Protein AF-A2F8H4-F1 (afdb_monomer_lite)

Radius of gyration: 23.5 Å; chains: 1; bounding box: 54×29×64 Å

Secondary structure (DSSP, 8-state):
-PPP---S-SS--HHHHHHHHT--GGGS-HHHHHHHHHHHHHHHHHHHHHHHHHHHHHHHHHHHTTPPPPTT-EEEEEEEETTTTEEEEEEEETT--HHHHHHHHHHHHT-SS--EEEEEETTEEEE-SHHHHHHHHHHHHHSS--SEEEEE-

Sequence (153 aa):
MSKKFDPPSQTFSMPKFCEIFNIDMSKLSPLEGNATKKKAQRLWQKGYENMVMEQHVNKMESVLMGGNVPKGTIFHMKVFDDAMRCAKLIKVGSDDNCSSITEIIKKIIQKDNVSLMITVAKGETKILDDKSLSDAMNFVYFSDKRCLTVSAI

pLDDT: mean 87.4, std 9.15, range [41.34, 97.19]

Foldseek 3Di:
DDPQDAQPDQDDDPVVLCVVVVPDLVPDDPVRSVVVVVVSNVVNNVNPVVVVVVVLVVLLVCVVVVHFDDFQDKFWEWEAEPVVRDIDIDIDTPPDAQVVVVVVNCVVVVHDDWFKWKDLEDVDIDTRHRVSVRSQRSRCSNDPHRHIYIYTD

Organism: Trichomonas vaginalis (strain ATCC PRA-98 / G3) (NCBI:txid412133)

Structure (mmCIF, N/CA/C/O backbone):
data_AF-A2F8H4-F1
#
_entry.id   AF-A2F8H4-F1
#
loop_
_atom_site.group_PDB
_atom_site.id
_atom_site.type_symbol
_atom_site.label_atom_id
_atom_site.label_alt_id
_atom_site.label_comp_id
_atom_site.label_asym_id
_atom_site.label_entity_id
_atom_site.label_seq_id
_atom_site.pdbx_PDB_ins_code
_atom_site.Cartn_x
_atom_site.Cartn_y
_atom_site.Cartn_z
_atom_site.occupancy
_atom_site.B_iso_or_equiv
_atom_site.auth_seq_id
_atom_site.auth_comp_id
_atom_site.auth_asym_id
_atom_site.auth_atom_id
_atom_site.pdbx_PDB_model_num
ATOM 1 N N . MET A 1 1 ? 10.445 15.930 -29.588 1.00 41.34 1 MET A N 1
ATOM 2 C CA . MET A 1 1 ? 9.704 15.377 -28.433 1.00 41.34 1 MET A CA 1
ATOM 3 C C . MET A 1 1 ? 10.464 14.160 -27.932 1.00 41.34 1 MET A C 1
ATOM 5 O O . MET A 1 1 ? 10.617 13.214 -28.694 1.00 41.34 1 MET A O 1
ATOM 9 N N . SER A 1 2 ? 11.025 14.210 -26.722 1.00 44.47 2 SER A N 1
ATOM 10 C CA . SER A 1 2 ? 11.697 13.045 -26.131 1.00 44.47 2 SER A CA 1
ATOM 11 C C . SER A 1 2 ? 10.626 12.029 -25.734 1.00 44.47 2 SER A C 1
ATOM 13 O O . SER A 1 2 ? 9.737 12.368 -24.954 1.00 44.47 2 SER A O 1
ATOM 15 N N . LYS A 1 3 ? 10.650 10.822 -26.311 1.00 56.31 3 LYS A N 1
ATOM 16 C CA . LYS A 1 3 ? 9.761 9.738 -25.875 1.00 56.31 3 LYS A CA 1
ATOM 17 C C . LYS A 1 3 ? 10.197 9.326 -24.471 1.00 56.31 3 LYS A C 1
ATOM 19 O O . LYS A 1 3 ? 11.349 8.946 -24.272 1.00 56.31 3 LYS A O 1
ATOM 24 N N . LYS A 1 4 ? 9.287 9.439 -23.508 1.00 63.97 4 LYS A N 1
ATOM 25 C CA . LYS A 1 4 ? 9.492 8.939 -22.151 1.00 63.97 4 LYS A CA 1
ATOM 26 C C . LYS A 1 4 ? 9.716 7.427 -22.215 1.00 63.97 4 LYS A C 1
ATOM 28 O O . LYS A 1 4 ? 9.022 6.735 -22.958 1.00 63.97 4 LYS A O 1
ATOM 33 N N . PHE A 1 5 ? 10.736 6.940 -21.518 1.00 71.88 5 PHE A N 1
ATOM 34 C CA . PHE A 1 5 ? 11.038 5.516 -21.456 1.00 71.88 5 PHE A CA 1
ATOM 35 C C . PHE A 1 5 ? 10.423 4.932 -20.189 1.00 71.88 5 PHE A C 1
ATOM 37 O O . PHE A 1 5 ? 10.937 5.168 -19.097 1.00 71.88 5 PHE A O 1
ATOM 44 N N . ASP A 1 6 ? 9.368 4.143 -20.370 1.00 71.06 6 ASP A N 1
ATOM 45 C CA . ASP A 1 6 ? 8.692 3.428 -19.294 1.00 71.06 6 ASP A CA 1
ATOM 46 C C . ASP A 1 6 ? 8.976 1.926 -19.456 1.00 71.06 6 ASP A C 1
ATOM 48 O O . ASP A 1 6 ? 8.486 1.297 -20.402 1.00 71.06 6 ASP A O 1
ATOM 52 N N . PRO A 1 7 ? 9.825 1.325 -18.604 1.00 75.75 7 PRO A N 1
ATOM 53 C CA . PRO A 1 7 ? 10.137 -0.088 -18.723 1.00 75.75 7 PRO A CA 1
ATOM 54 C C . PRO A 1 7 ? 8.905 -0.940 -18.370 1.00 75.75 7 PRO A C 1
ATOM 56 O O . PRO A 1 7 ? 8.302 -0.743 -17.317 1.00 75.75 7 PRO A O 1
ATOM 59 N N . PRO A 1 8 ? 8.560 -1.954 -19.184 1.00 70.50 8 PRO A N 1
ATOM 60 C CA . PRO A 1 8 ? 7.358 -2.771 -18.995 1.00 70.50 8 PRO A CA 1
ATOM 61 C C . PRO A 1 8 ? 7.404 -3.703 -17.771 1.00 70.50 8 PRO A C 1
ATOM 63 O O . PRO A 1 8 ? 6.391 -4.300 -17.419 1.00 70.50 8 PRO A O 1
ATOM 66 N N . SER A 1 9 ? 8.571 -3.897 -17.148 1.00 76.62 9 SER A N 1
ATOM 67 C CA . SER A 1 9 ? 8.741 -4.795 -16.000 1.00 76.62 9 SER A CA 1
ATOM 68 C C . SER A 1 9 ? 9.979 -4.455 -15.178 1.00 76.62 9 SER A C 1
ATOM 70 O O . SER A 1 9 ? 10.939 -3.892 -15.700 1.00 76.62 9 SER A O 1
ATOM 72 N N . GLN A 1 10 ? 10.019 -4.907 -13.922 1.00 80.75 10 GLN A N 1
ATOM 73 C CA . GLN A 1 10 ? 11.215 -4.816 -13.076 1.00 80.75 10 GLN A CA 1
ATOM 74 C C . GLN A 1 10 ? 12.392 -5.636 -13.637 1.00 80.75 10 GLN A C 1
ATOM 76 O O . GLN A 1 10 ? 13.550 -5.238 -13.523 1.00 80.75 10 GLN A O 1
ATOM 81 N N . THR A 1 11 ? 12.109 -6.781 -14.265 1.00 86.81 11 THR A N 1
ATOM 82 C CA . THR A 1 11 ? 13.139 -7.658 -14.830 1.00 86.81 11 THR A CA 1
ATOM 83 C C . THR A 1 11 ? 13.722 -7.059 -16.106 1.00 86.81 11 THR A C 1
ATOM 85 O O . THR A 1 11 ? 12.996 -6.783 -17.062 1.00 86.81 11 THR A O 1
ATOM 88 N N . PHE A 1 12 ? 15.044 -6.896 -16.132 1.00 88.88 12 PHE A N 1
ATOM 89 C CA . PHE A 1 12 ? 15.768 -6.408 -17.300 1.00 88.88 12 PHE A CA 1
ATOM 90 C C . PHE A 1 12 ? 15.879 -7.484 -18.387 1.00 88.88 12 PHE A C 1
ATOM 92 O O . PHE A 1 12 ? 16.237 -8.629 -18.111 1.00 88.88 12 PHE A O 1
ATOM 99 N N . SER A 1 13 ? 15.639 -7.094 -19.640 1.00 88.44 13 SER A N 1
ATOM 100 C CA . SER A 1 13 ? 15.842 -7.941 -20.815 1.00 88.44 13 SER A CA 1
ATOM 101 C C . SER A 1 13 ? 16.609 -7.170 -21.883 1.00 88.44 13 SER A C 1
ATOM 103 O O . SER A 1 13 ? 16.099 -6.207 -22.456 1.00 88.44 13 SER A O 1
ATOM 105 N N . MET A 1 14 ? 17.841 -7.606 -22.163 1.00 88.19 14 MET A N 1
ATOM 106 C CA . MET A 1 14 ? 18.692 -6.963 -23.167 1.00 88.19 14 MET A CA 1
ATOM 107 C C . MET A 1 14 ? 18.084 -7.008 -24.582 1.00 88.19 14 MET A C 1
ATOM 109 O O . MET A 1 14 ? 18.079 -5.962 -25.225 1.00 88.19 14 MET A O 1
ATOM 113 N N . PRO A 1 15 ? 17.517 -8.136 -25.068 1.00 88.62 15 PRO A N 1
ATOM 114 C CA . PRO A 1 15 ? 16.865 -8.165 -26.380 1.00 88.62 15 PRO A CA 1
ATOM 115 C C . PRO A 1 15 ? 15.722 -7.152 -26.504 1.00 88.62 15 PRO A C 1
ATOM 117 O O . PRO A 1 15 ? 15.697 -6.384 -27.460 1.00 88.62 15 PRO A O 1
ATOM 120 N N . LYS A 1 16 ? 14.843 -7.072 -25.493 1.00 86.06 16 LYS A N 1
ATOM 121 C CA . LYS A 1 16 ? 13.739 -6.097 -25.473 1.00 86.06 16 LYS A CA 1
ATOM 122 C C . LYS A 1 16 ? 14.245 -4.657 -25.454 1.00 86.06 16 LYS A C 1
ATOM 124 O O . LYS A 1 16 ? 13.691 -3.797 -26.123 1.00 86.06 16 LYS A O 1
ATOM 129 N N . PHE A 1 17 ? 15.300 -4.377 -24.690 1.00 88.31 17 PHE A N 1
ATOM 130 C CA . PHE A 1 17 ? 15.904 -3.046 -24.669 1.00 88.31 17 PHE A CA 1
ATOM 131 C C . PHE A 1 17 ? 16.473 -2.662 -26.040 1.00 88.31 17 PHE A C 1
ATOM 133 O O . PHE A 1 17 ? 16.228 -1.560 -26.522 1.00 88.31 17 PHE A O 1
ATOM 140 N N . CYS A 1 18 ? 17.196 -3.576 -26.690 1.00 88.69 18 CYS A N 1
ATOM 141 C CA . CYS A 1 18 ? 17.710 -3.358 -28.038 1.00 88.69 18 CYS A CA 1
ATOM 142 C C . CYS A 1 18 ? 16.592 -3.115 -29.053 1.00 88.69 18 CYS A C 1
ATOM 144 O O . CYS A 1 18 ? 16.739 -2.233 -29.888 1.00 88.69 18 CYS A O 1
ATOM 146 N N . GLU A 1 19 ? 15.480 -3.840 -28.953 1.00 87.94 19 GLU A N 1
ATOM 147 C CA . GLU A 1 19 ? 14.303 -3.649 -29.803 1.00 87.94 19 GLU A CA 1
ATOM 148 C C . GLU A 1 19 ? 13.676 -2.257 -29.610 1.00 87.94 19 GLU A C 1
ATOM 150 O O . GLU A 1 19 ? 13.507 -1.518 -30.577 1.00 87.94 19 GLU A O 1
ATOM 155 N N . ILE A 1 20 ? 13.417 -1.850 -28.360 1.00 84.94 20 ILE A N 1
ATOM 156 C CA . ILE A 1 20 ? 12.799 -0.552 -28.024 1.00 84.94 20 ILE A CA 1
ATOM 157 C C . ILE A 1 20 ? 13.639 0.626 -28.532 1.00 84.94 20 ILE A C 1
ATOM 159 O O . ILE A 1 20 ? 13.101 1.614 -29.033 1.00 84.94 20 ILE A O 1
ATOM 163 N N . PHE A 1 21 ? 14.960 0.532 -28.381 1.00 86.25 21 PHE A N 1
ATOM 164 C CA . PHE A 1 21 ? 15.891 1.605 -28.732 1.00 86.25 21 PHE A CA 1
ATOM 165 C C . PHE A 1 21 ? 16.549 1.422 -30.103 1.00 86.25 21 PHE A C 1
ATOM 167 O O . PHE A 1 21 ? 17.410 2.222 -30.467 1.00 86.25 21 PHE A O 1
ATOM 174 N N . ASN A 1 22 ? 16.147 0.396 -30.858 1.00 87.62 22 ASN A N 1
ATOM 175 C CA . ASN A 1 22 ? 16.714 0.033 -32.156 1.00 87.62 22 ASN A CA 1
ATOM 176 C C . ASN A 1 22 ? 18.259 -0.048 -32.141 1.00 87.62 22 ASN A C 1
ATOM 178 O O . ASN A 1 22 ? 18.948 0.529 -32.985 1.00 87.62 22 ASN A O 1
ATOM 182 N N . ILE A 1 23 ? 18.810 -0.724 -31.128 1.00 86.56 23 ILE A N 1
ATOM 183 C CA . ILE A 1 23 ? 20.255 -0.892 -30.934 1.00 86.56 23 ILE A CA 1
ATOM 184 C C . ILE A 1 23 ? 20.703 -2.194 -31.588 1.00 86.56 23 ILE A C 1
ATOM 186 O O . ILE A 1 23 ? 20.386 -3.287 -31.118 1.00 86.56 23 ILE A O 1
ATOM 190 N N . ASP A 1 24 ? 21.533 -2.066 -32.615 1.00 87.06 24 ASP A N 1
ATOM 191 C CA . ASP A 1 24 ? 22.201 -3.189 -33.257 1.00 87.06 24 ASP A CA 1
ATOM 192 C C . ASP A 1 24 ? 23.519 -3.519 -32.537 1.00 87.06 24 ASP A C 1
ATOM 194 O O . ASP A 1 24 ? 24.529 -2.827 -32.677 1.00 87.06 24 ASP A O 1
ATOM 198 N N . MET A 1 25 ? 23.504 -4.592 -31.744 1.00 85.62 25 MET A N 1
ATOM 199 C CA . MET A 1 25 ? 24.663 -5.044 -30.965 1.00 85.62 25 MET A CA 1
ATOM 200 C C . MET A 1 25 ? 25.776 -5.657 -31.827 1.00 85.62 25 MET A C 1
ATOM 202 O O . MET A 1 25 ? 26.901 -5.770 -31.344 1.00 85.62 25 MET A O 1
ATOM 206 N N . SER A 1 26 ? 25.487 -6.058 -33.072 1.00 87.44 26 SER A N 1
ATOM 207 C CA . SER A 1 26 ? 26.459 -6.723 -33.961 1.00 87.44 26 SER A CA 1
ATOM 208 C C . SER A 1 26 ? 27.575 -5.788 -34.435 1.00 87.44 26 SER A C 1
ATOM 210 O O . SER A 1 26 ? 28.664 -6.236 -34.783 1.00 87.44 26 SER A O 1
ATOM 212 N N . LYS A 1 27 ? 27.318 -4.478 -34.386 1.00 85.75 27 LYS A N 1
ATOM 213 C CA . LYS A 1 27 ? 28.246 -3.416 -34.792 1.00 85.75 27 LYS A CA 1
ATOM 214 C C . LYS A 1 27 ? 29.212 -2.988 -33.690 1.00 85.75 27 LYS A C 1
ATOM 216 O O . LYS A 1 27 ? 30.062 -2.138 -33.933 1.00 85.75 27 LYS A O 1
ATOM 221 N N . LEU A 1 28 ? 29.056 -3.523 -32.481 1.00 88.50 28 LEU A N 1
ATOM 222 C CA . LEU A 1 28 ? 29.855 -3.134 -31.327 1.00 88.50 28 LEU A CA 1
ATOM 223 C C . LEU A 1 28 ? 31.025 -4.094 -31.135 1.00 88.50 28 LEU A C 1
ATOM 225 O O . LEU A 1 28 ? 30.865 -5.315 -31.196 1.00 88.50 28 LEU A O 1
ATOM 229 N N . SER A 1 29 ? 32.192 -3.545 -30.800 1.00 92.44 29 SER A N 1
ATOM 230 C CA . SER A 1 29 ? 33.294 -4.359 -30.288 1.00 92.44 29 SER A CA 1
ATOM 231 C C . SER A 1 29 ? 32.900 -5.042 -28.965 1.00 92.44 29 SER A C 1
ATOM 233 O O . SER A 1 29 ? 31.986 -4.586 -28.269 1.00 92.44 29 SER A O 1
ATOM 235 N N . PRO A 1 30 ? 33.603 -6.106 -28.532 1.00 88.88 30 PRO A N 1
ATOM 236 C CA . PRO A 1 30 ? 33.302 -6.775 -27.264 1.00 88.88 30 PRO A CA 1
ATOM 237 C C . PRO A 1 30 ? 33.310 -5.833 -26.047 1.00 88.88 30 PRO A C 1
ATOM 239 O O . PRO A 1 30 ? 32.496 -5.977 -25.130 1.00 88.88 30 PRO A O 1
ATOM 242 N N . LEU A 1 31 ? 34.206 -4.840 -26.044 1.00 91.12 31 LEU A N 1
ATOM 243 C CA . LEU A 1 31 ? 34.308 -3.850 -24.973 1.00 91.12 31 LEU A CA 1
ATOM 244 C C . LEU A 1 31 ? 33.092 -2.911 -24.964 1.00 91.12 31 LEU A C 1
ATOM 246 O O . LEU A 1 31 ? 32.475 -2.697 -23.916 1.00 91.12 31 LEU A O 1
ATOM 250 N N . GLU A 1 32 ? 32.708 -2.402 -26.134 1.00 89.06 32 GLU A N 1
ATOM 251 C CA . GLU A 1 32 ? 31.536 -1.540 -26.297 1.00 89.06 32 GLU A CA 1
ATOM 252 C C . GLU A 1 32 ? 30.242 -2.296 -26.005 1.00 89.06 32 GLU A C 1
ATOM 254 O O . GLU A 1 32 ? 29.380 -1.779 -25.301 1.00 89.06 32 GLU A O 1
ATOM 259 N N . GLY A 1 33 ? 30.128 -3.552 -26.442 1.00 90.31 33 GLY A N 1
ATOM 260 C CA . GLY A 1 33 ? 28.988 -4.411 -26.140 1.00 90.31 33 GLY A CA 1
ATOM 261 C C . GLY A 1 33 ? 28.793 -4.601 -24.633 1.00 90.31 33 GLY A C 1
ATOM 262 O O . GLY A 1 33 ? 27.672 -4.500 -24.128 1.00 90.31 33 GLY A O 1
ATOM 263 N N . ASN A 1 34 ? 29.882 -4.798 -23.885 1.00 89.25 34 ASN A N 1
ATOM 264 C CA . ASN A 1 34 ? 29.832 -4.892 -22.425 1.00 89.25 34 ASN A CA 1
ATOM 265 C C . ASN A 1 34 ? 29.455 -3.561 -21.759 1.00 89.25 34 ASN A C 1
ATOM 267 O O . ASN A 1 34 ? 28.654 -3.545 -20.818 1.00 89.25 34 ASN A O 1
ATOM 271 N N . ALA A 1 35 ? 29.990 -2.441 -22.249 1.00 90.31 35 ALA A N 1
ATOM 272 C CA . ALA A 1 35 ? 29.627 -1.115 -21.757 1.00 90.31 35 ALA A CA 1
ATOM 273 C C . ALA A 1 35 ? 28.143 -0.798 -22.019 1.00 90.31 35 ALA A C 1
ATOM 275 O O . ALA A 1 35 ? 27.446 -0.315 -21.121 1.00 90.31 35 ALA A O 1
ATOM 276 N N . THR A 1 36 ? 27.643 -1.129 -23.210 1.00 90.50 36 THR A N 1
ATOM 277 C CA . THR A 1 36 ? 26.247 -0.943 -23.620 1.00 90.50 36 THR A CA 1
ATOM 278 C C . THR A 1 36 ? 25.302 -1.771 -22.761 1.00 90.50 36 THR A C 1
ATOM 280 O O . THR A 1 36 ? 24.344 -1.214 -22.232 1.00 90.50 36 THR A O 1
ATOM 283 N N . LYS A 1 37 ? 25.605 -3.053 -22.502 1.00 90.81 37 LYS A N 1
ATOM 284 C CA . LYS A 1 37 ? 24.811 -3.898 -21.586 1.00 90.81 37 LYS A CA 1
ATOM 285 C C . LYS A 1 37 ? 24.686 -3.281 -20.189 1.00 90.81 37 LYS A C 1
ATOM 287 O O . LYS A 1 37 ? 23.583 -3.179 -19.656 1.00 90.81 37 LYS A O 1
ATOM 292 N N . LYS A 1 38 ? 25.799 -2.809 -19.610 1.00 91.06 38 LYS A N 1
ATOM 293 C CA . LYS A 1 38 ? 25.796 -2.165 -18.281 1.00 91.06 38 LYS A CA 1
ATOM 294 C C . LYS A 1 38 ? 24.978 -0.873 -18.265 1.00 91.06 38 LYS A C 1
ATOM 296 O O . LYS A 1 38 ? 24.244 -0.623 -17.310 1.00 91.06 38 LYS A O 1
ATOM 301 N N . LYS A 1 39 ? 25.104 -0.039 -19.302 1.00 91.75 39 LYS A N 1
ATOM 302 C CA . LYS A 1 39 ? 24.331 1.207 -19.427 1.00 91.75 39 LYS A CA 1
ATOM 303 C C . LYS A 1 39 ? 22.839 0.927 -19.613 1.00 91.75 39 LYS A C 1
ATOM 305 O O . LYS A 1 39 ? 22.037 1.561 -18.937 1.00 91.75 39 LYS A O 1
ATOM 310 N N . ALA A 1 40 ? 22.488 -0.046 -20.452 1.00 91.50 40 ALA A N 1
ATOM 311 C CA . ALA A 1 40 ? 21.114 -0.479 -20.689 1.00 91.50 40 ALA A CA 1
ATOM 312 C C . ALA A 1 40 ? 20.435 -0.944 -19.397 1.00 91.50 40 ALA A C 1
ATOM 314 O O . ALA A 1 40 ? 19.356 -0.466 -19.058 1.00 91.50 40 ALA A O 1
ATOM 315 N N . GLN A 1 41 ? 21.108 -1.798 -18.623 1.00 91.50 41 GLN A N 1
ATOM 316 C CA . GLN A 1 41 ? 20.587 -2.279 -17.345 1.00 91.50 41 GLN A CA 1
ATOM 317 C C . GLN A 1 41 ? 20.372 -1.136 -16.342 1.00 91.50 41 GLN A C 1
ATOM 319 O O . GLN A 1 41 ? 19.331 -1.073 -15.692 1.00 91.50 41 GLN A O 1
ATOM 324 N N . ARG A 1 42 ? 21.324 -0.196 -16.242 1.00 90.88 42 ARG A N 1
ATOM 325 C CA . ARG A 1 42 ? 21.177 0.987 -15.375 1.00 90.88 42 ARG A CA 1
ATOM 326 C C . ARG A 1 42 ? 20.023 1.884 -15.811 1.00 90.88 42 ARG A C 1
ATOM 328 O O . ARG A 1 42 ? 19.298 2.381 -14.956 1.00 90.88 42 ARG A O 1
ATOM 335 N N . LEU A 1 43 ? 19.861 2.110 -17.116 1.00 90.44 43 LEU A N 1
ATOM 336 C CA . LEU A 1 43 ? 18.764 2.922 -17.639 1.00 90.44 43 LEU A CA 1
ATOM 337 C C . LEU A 1 43 ? 17.413 2.255 -17.371 1.00 90.44 43 LEU A C 1
ATOM 339 O O . LEU A 1 43 ? 16.483 2.930 -16.947 1.00 90.44 43 LEU A O 1
ATOM 343 N N . TRP A 1 44 ? 17.333 0.934 -17.544 1.00 91.06 44 TRP A N 1
ATOM 344 C CA . TRP A 1 44 ? 16.148 0.143 -17.215 1.00 91.06 44 TRP A CA 1
ATOM 345 C C . TRP A 1 44 ? 15.754 0.283 -15.750 1.00 91.06 44 TRP A C 1
ATOM 347 O O . TRP A 1 44 ? 14.609 0.598 -15.440 1.00 91.06 44 TRP A O 1
ATOM 357 N N . GLN A 1 45 ? 16.721 0.094 -14.852 1.00 89.44 45 GLN A N 1
ATOM 358 C CA . GLN A 1 45 ? 16.494 0.210 -13.419 1.00 89.44 45 GLN A CA 1
ATOM 359 C C . GLN A 1 45 ? 16.007 1.614 -13.042 1.00 89.44 45 GLN A C 1
ATOM 361 O O . GLN A 1 45 ? 14.985 1.740 -12.376 1.00 89.44 45 GLN A O 1
ATOM 366 N N . LYS A 1 46 ? 16.681 2.664 -13.527 1.00 89.19 46 LYS A N 1
ATOM 367 C CA . LYS A 1 46 ? 16.271 4.051 -13.264 1.00 89.19 46 LYS A CA 1
ATOM 368 C C . LYS A 1 46 ? 14.896 4.380 -13.840 1.00 89.19 46 LYS A C 1
ATOM 370 O O . LYS A 1 46 ? 14.125 5.084 -13.202 1.00 89.19 46 LYS A O 1
ATOM 375 N N .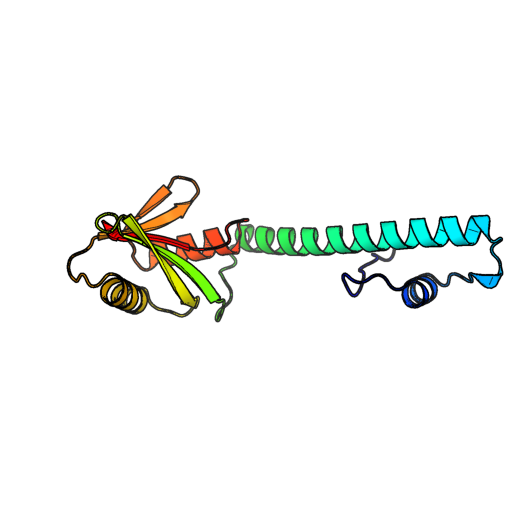 GLY A 1 47 ? 14.579 3.873 -15.032 1.00 88.62 47 GLY A N 1
ATOM 376 C CA . GLY A 1 47 ? 13.250 4.030 -15.623 1.00 88.62 47 GLY A CA 1
ATOM 377 C C . GLY A 1 47 ? 12.168 3.403 -14.745 1.00 88.62 47 GLY A C 1
ATOM 378 O O . GLY A 1 47 ? 11.127 4.009 -14.522 1.00 88.62 47 GLY A O 1
ATOM 379 N N . TYR A 1 48 ? 12.439 2.222 -14.184 1.00 87.31 48 TYR A N 1
ATOM 380 C CA . TYR A 1 48 ? 11.497 1.537 -13.304 1.00 87.31 48 TYR A CA 1
ATOM 381 C C . TYR A 1 48 ? 11.324 2.286 -11.979 1.00 87.31 48 TYR A C 1
ATOM 383 O O . TYR A 1 48 ? 10.200 2.492 -11.531 1.00 87.31 48 TYR A O 1
ATOM 391 N N . GLU A 1 49 ? 12.426 2.739 -11.377 1.00 87.12 49 GLU A N 1
ATOM 392 C CA . GLU A 1 49 ? 12.406 3.571 -10.168 1.00 87.12 49 GLU A CA 1
ATOM 393 C C . GLU A 1 49 ? 11.591 4.856 -10.387 1.00 87.12 49 GLU A C 1
ATOM 395 O O . GLU A 1 49 ? 10.730 5.174 -9.568 1.00 87.12 49 GLU A O 1
ATOM 400 N N . ASN A 1 50 ? 11.786 5.539 -11.520 1.00 87.44 50 ASN A N 1
ATOM 401 C CA . ASN A 1 50 ? 11.002 6.720 -11.882 1.00 87.44 50 ASN A CA 1
ATOM 402 C C . ASN A 1 50 ? 9.513 6.397 -12.042 1.00 87.44 50 ASN A C 1
ATOM 404 O O . ASN A 1 50 ? 8.686 7.107 -11.485 1.00 87.44 50 ASN A O 1
ATOM 408 N N . MET A 1 51 ? 9.160 5.313 -12.740 1.00 87.25 51 MET A N 1
ATOM 409 C CA . MET A 1 51 ? 7.764 4.888 -12.897 1.00 87.25 51 MET A CA 1
ATOM 410 C C . MET A 1 51 ? 7.091 4.639 -11.537 1.00 87.25 51 MET A C 1
ATOM 412 O O . MET A 1 51 ? 5.955 5.059 -11.316 1.00 87.25 51 MET A O 1
ATOM 416 N N . VAL A 1 52 ? 7.787 3.983 -10.601 1.00 84.56 52 VAL A N 1
ATOM 417 C CA . VAL A 1 52 ? 7.279 3.755 -9.237 1.00 84.56 52 VAL A CA 1
ATOM 418 C C . VAL A 1 52 ? 7.101 5.077 -8.485 1.00 84.56 52 VAL A C 1
ATOM 420 O O . VAL A 1 52 ? 6.073 5.273 -7.833 1.00 84.56 52 VAL A O 1
ATOM 423 N N . MET A 1 53 ? 8.062 6.001 -8.590 1.00 85.31 53 MET A N 1
ATOM 424 C CA . MET A 1 53 ? 7.943 7.328 -7.975 1.00 85.31 53 MET A CA 1
ATOM 425 C C . MET A 1 53 ? 6.778 8.123 -8.561 1.00 85.31 53 MET A C 1
ATOM 427 O O . MET A 1 53 ? 6.030 8.735 -7.811 1.00 85.31 53 MET A O 1
ATOM 431 N N . GLU A 1 54 ? 6.570 8.080 -9.873 1.00 85.62 54 GLU A N 1
ATOM 432 C CA . GLU A 1 54 ? 5.450 8.764 -10.521 1.00 85.62 54 GLU A CA 1
ATOM 433 C C . GLU A 1 54 ? 4.101 8.203 -10.090 1.00 85.62 54 GLU A C 1
ATOM 435 O O . GLU A 1 54 ? 3.180 8.965 -9.822 1.00 85.62 54 GLU A O 1
ATOM 440 N N . GLN A 1 55 ? 3.977 6.882 -9.940 1.00 82.81 55 GLN A N 1
ATOM 441 C CA . GLN A 1 55 ? 2.770 6.290 -9.360 1.00 82.81 55 GLN A CA 1
ATOM 442 C C . GLN A 1 55 ? 2.518 6.794 -7.935 1.00 82.81 55 GLN A C 1
ATOM 444 O O . GLN A 1 55 ? 1.370 7.023 -7.556 1.00 82.81 55 GLN A O 1
ATOM 449 N N . HIS A 1 56 ? 3.577 6.972 -7.143 1.00 79.38 56 HIS A N 1
ATOM 450 C CA . HIS A 1 56 ? 3.473 7.520 -5.795 1.00 79.38 56 HIS A CA 1
ATOM 451 C C . HIS A 1 56 ? 3.083 9.008 -5.807 1.00 79.38 56 HIS A C 1
ATOM 453 O O . HIS A 1 56 ? 2.187 9.407 -5.065 1.00 79.38 56 HIS A O 1
ATOM 459 N N . VAL A 1 57 ? 3.672 9.807 -6.701 1.00 82.19 57 VAL A N 1
ATOM 460 C CA . VAL A 1 57 ? 3.304 11.216 -6.912 1.00 82.19 57 VAL A CA 1
ATOM 461 C C . VAL A 1 57 ? 1.848 11.337 -7.346 1.00 82.19 57 VAL A C 1
ATOM 463 O O . VAL A 1 57 ? 1.103 12.065 -6.705 1.00 82.19 57 VAL A O 1
ATOM 466 N N . ASN A 1 58 ? 1.399 10.553 -8.328 1.00 79.25 58 ASN A N 1
ATOM 467 C CA . ASN A 1 58 ? 0.008 10.562 -8.791 1.00 79.25 58 ASN A CA 1
ATOM 468 C C . ASN A 1 58 ? -0.976 10.218 -7.661 1.00 79.25 58 ASN A C 1
ATOM 470 O O . ASN A 1 58 ? -2.055 10.804 -7.565 1.00 79.25 58 ASN A O 1
ATOM 474 N N . LYS A 1 59 ? -0.607 9.283 -6.771 1.00 74.69 59 LYS A N 1
ATOM 475 C CA . LYS A 1 59 ? -1.396 8.995 -5.564 1.00 74.69 59 LYS A CA 1
ATOM 476 C C . LYS A 1 59 ? -1.465 10.213 -4.645 1.00 74.69 59 LYS A C 1
ATOM 478 O O . LYS A 1 59 ? -2.557 10.557 -4.209 1.00 74.69 59 LYS A O 1
ATOM 483 N N . MET A 1 60 ? -0.347 10.885 -4.377 1.00 73.56 60 MET A N 1
ATOM 484 C CA . MET A 1 60 ? -0.327 12.088 -3.535 1.00 73.56 60 MET A CA 1
ATOM 485 C C . MET A 1 60 ? -1.079 13.272 -4.163 1.00 73.56 60 MET A C 1
ATOM 487 O O . MET A 1 60 ? -1.835 13.950 -3.471 1.00 73.56 60 MET A O 1
ATOM 491 N N . GLU A 1 61 ? -0.939 13.496 -5.469 1.00 76.00 61 GLU A N 1
ATOM 492 C CA . GLU A 1 61 ? -1.689 14.519 -6.207 1.00 76.00 61 GLU A CA 1
ATOM 493 C C . GLU A 1 61 ? -3.196 14.272 -6.127 1.00 76.00 61 GLU A C 1
ATOM 495 O O . GLU A 1 61 ? -3.962 15.215 -5.932 1.00 76.00 61 GLU A O 1
ATOM 500 N N . SER A 1 62 ? -3.631 13.007 -6.182 1.00 71.88 62 SER A N 1
ATOM 501 C CA . SER A 1 62 ? -5.047 12.684 -6.007 1.00 71.88 62 SER A CA 1
ATOM 502 C C . SER A 1 62 ? -5.585 13.139 -4.645 1.00 71.88 62 SER A C 1
ATOM 504 O O . SER A 1 62 ? -6.710 13.617 -4.598 1.00 71.88 62 SER A O 1
ATOM 506 N N . VAL A 1 63 ? -4.783 13.127 -3.571 1.00 66.88 63 VAL A N 1
ATOM 507 C CA . VAL A 1 63 ? -5.177 13.655 -2.245 1.00 66.88 63 VAL A CA 1
ATOM 508 C C . VAL A 1 63 ? -5.385 15.158 -2.270 1.00 66.88 63 VAL A C 1
ATOM 510 O O . VAL A 1 63 ? -6.380 15.652 -1.746 1.00 66.88 63 VAL A O 1
ATOM 513 N N . LEU A 1 64 ? -4.448 15.889 -2.882 1.00 66.19 64 LEU A N 1
ATOM 514 C CA . LEU A 1 64 ? -4.527 17.347 -2.999 1.00 66.19 64 LEU A CA 1
ATOM 515 C C . LEU A 1 64 ? -5.767 17.774 -3.794 1.00 66.19 64 LEU A C 1
ATOM 517 O O . LEU A 1 64 ? -6.337 18.829 -3.531 1.00 66.19 64 LEU A O 1
ATOM 521 N N . MET A 1 65 ? -6.210 16.920 -4.717 1.00 72.25 65 MET A N 1
ATOM 522 C CA . MET A 1 65 ? -7.425 17.097 -5.511 1.00 72.25 65 MET A CA 1
ATOM 523 C C . MET A 1 65 ? -8.693 16.537 -4.833 1.00 72.25 65 MET A C 1
ATOM 525 O O . MET A 1 65 ? -9.753 16.517 -5.456 1.00 72.25 65 MET A O 1
ATOM 529 N N . GLY A 1 66 ? -8.615 16.087 -3.573 1.00 64.31 66 GLY A N 1
ATOM 530 C CA . GLY A 1 66 ? -9.758 15.571 -2.805 1.00 64.31 66 GLY A CA 1
ATOM 531 C C . GLY A 1 66 ? -10.164 14.129 -3.136 1.00 64.31 66 GLY A C 1
ATOM 532 O O . GLY A 1 66 ? -11.299 13.727 -2.887 1.00 64.31 66 GLY A O 1
ATOM 533 N N . GLY A 1 67 ? -9.262 13.351 -3.728 1.00 69.44 67 GLY A N 1
ATOM 534 C CA . GLY A 1 67 ? -9.446 11.939 -4.036 1.00 69.44 67 GLY A CA 1
ATOM 535 C C . GLY A 1 67 ? -9.546 11.083 -2.773 1.00 69.44 67 GLY A C 1
ATOM 536 O O . GLY A 1 67 ? -8.757 11.224 -1.842 1.00 69.44 67 GLY A O 1
ATOM 537 N N . ASN A 1 68 ? -10.513 10.168 -2.769 1.00 76.62 68 ASN A N 1
ATOM 538 C CA . ASN A 1 68 ? -10.724 9.197 -1.697 1.00 76.62 68 ASN A CA 1
ATOM 539 C C . ASN A 1 68 ? -10.045 7.861 -2.022 1.00 76.62 68 ASN A C 1
ATOM 541 O O . ASN A 1 68 ? -9.768 7.558 -3.187 1.00 76.62 68 ASN A O 1
ATOM 545 N N . VAL A 1 69 ? -9.831 7.031 -0.997 1.00 85.56 69 VAL A N 1
ATOM 546 C CA . VAL A 1 69 ? -9.426 5.629 -1.184 1.00 85.56 69 VAL A CA 1
ATOM 547 C C . VAL A 1 69 ? -10.384 4.925 -2.166 1.00 85.56 69 VAL A C 1
ATOM 549 O O . VAL A 1 69 ? -11.602 5.000 -1.984 1.00 85.56 69 VAL A O 1
ATOM 552 N N . PRO A 1 70 ? -9.876 4.218 -3.195 1.00 85.75 70 PRO A N 1
ATOM 553 C CA . PRO A 1 70 ? -10.719 3.432 -4.092 1.00 85.75 70 PRO A CA 1
ATOM 554 C C . PRO A 1 70 ? -11.483 2.331 -3.345 1.00 85.75 70 PRO A C 1
ATOM 556 O O . PRO A 1 70 ? -10.901 1.640 -2.505 1.00 85.75 70 PRO A O 1
ATOM 559 N N . LYS A 1 71 ? -12.751 2.109 -3.709 1.00 86.12 71 LYS A N 1
ATOM 560 C CA . LYS A 1 71 ? -13.555 0.990 -3.184 1.00 86.12 71 LYS A CA 1
ATOM 561 C C . LYS A 1 71 ? -12.873 -0.358 -3.425 1.00 86.12 71 LYS A C 1
ATOM 563 O O . LYS A 1 71 ? -12.161 -0.534 -4.416 1.00 86.12 71 LYS A O 1
ATOM 568 N N . GLY A 1 72 ? -13.083 -1.310 -2.522 1.00 87.19 72 GLY A N 1
ATOM 569 C CA . GLY A 1 72 ? -12.446 -2.627 -2.546 1.00 87.19 72 GLY A CA 1
ATOM 570 C C . GLY A 1 72 ? -10.964 -2.649 -2.147 1.00 87.19 72 GLY A C 1
ATOM 571 O O . GLY A 1 72 ? -10.362 -3.722 -2.126 1.00 87.19 72 GLY A O 1
ATOM 572 N N . THR A 1 73 ? -10.353 -1.508 -1.798 1.00 90.19 73 THR A N 1
ATOM 573 C CA . THR A 1 73 ? -8.977 -1.487 -1.270 1.00 90.19 73 THR A CA 1
ATOM 574 C C . THR A 1 73 ? -8.914 -2.255 0.048 1.00 90.19 73 THR A C 1
ATOM 576 O O . THR A 1 73 ? -9.703 -1.989 0.953 1.00 90.19 73 THR A O 1
ATOM 579 N N . ILE A 1 74 ? -7.970 -3.192 0.166 1.00 94.12 74 ILE A N 1
ATOM 580 C CA . ILE A 1 74 ? -7.758 -3.995 1.377 1.00 94.12 74 ILE A CA 1
ATOM 581 C C . ILE A 1 74 ? -6.591 -3.419 2.176 1.00 94.12 74 ILE A C 1
ATOM 583 O O . ILE A 1 74 ? -5.472 -3.301 1.673 1.00 94.12 74 ILE A O 1
ATOM 587 N N . PHE A 1 75 ? -6.833 -3.148 3.452 1.00 94.94 75 PHE A N 1
ATOM 588 C CA . PHE A 1 75 ? -5.841 -2.718 4.424 1.00 94.94 75 PHE A CA 1
ATOM 589 C C . PHE A 1 75 ? -5.531 -3.836 5.411 1.00 94.94 75 PHE A C 1
ATOM 591 O O . PHE A 1 75 ? -6.403 -4.596 5.830 1.00 94.94 75 PHE A O 1
ATOM 598 N N . HIS A 1 76 ? -4.274 -3.898 5.842 1.00 96.38 76 HIS A N 1
ATOM 599 C CA . HIS A 1 76 ? -3.921 -4.621 7.057 1.00 96.38 76 HIS A CA 1
ATOM 600 C C . HIS A 1 76 ? -4.161 -3.698 8.249 1.00 96.38 76 HIS A C 1
ATOM 602 O O . HIS A 1 76 ? -3.748 -2.539 8.222 1.00 96.38 76 HIS A O 1
ATOM 608 N N . MET A 1 77 ? -4.784 -4.209 9.301 1.00 96.56 77 MET A N 1
ATOM 609 C CA . MET A 1 77 ? -4.987 -3.500 10.556 1.00 96.56 77 MET A CA 1
ATOM 610 C C . MET A 1 77 ? -4.305 -4.267 11.682 1.00 96.56 77 MET A C 1
ATOM 612 O O . MET A 1 77 ? -4.586 -5.440 11.924 1.00 96.56 77 MET A O 1
ATOM 616 N N . LYS A 1 78 ? -3.377 -3.591 12.357 1.00 95.81 78 LYS A N 1
ATOM 617 C CA . LYS A 1 78 ? -2.706 -4.079 13.554 1.00 95.81 78 LYS A CA 1
ATOM 618 C C . LYS A 1 78 ? -3.480 -3.595 14.773 1.00 95.81 78 LYS A C 1
ATOM 620 O O . LYS A 1 78 ? -3.553 -2.395 15.010 1.00 95.81 78 LYS A O 1
ATOM 625 N N . VAL A 1 79 ? -4.011 -4.536 15.538 1.00 95.88 79 VAL A N 1
ATOM 626 C CA . VAL A 1 79 ? -4.730 -4.304 16.789 1.00 95.88 79 VAL A CA 1
ATOM 627 C C . VAL A 1 79 ? -3.787 -4.630 17.938 1.00 95.88 79 VAL A C 1
ATOM 629 O O . VAL A 1 79 ? -3.319 -5.763 18.029 1.00 95.88 79 VAL A O 1
ATOM 632 N N . PHE A 1 80 ? -3.477 -3.657 18.784 1.00 94.62 80 PHE A N 1
ATOM 633 C CA . PHE A 1 80 ? -2.666 -3.832 19.984 1.00 94.62 80 PHE A CA 1
ATOM 634 C C . PHE A 1 80 ? -3.573 -3.872 21.215 1.00 94.62 80 PHE A C 1
ATOM 636 O O . PHE A 1 80 ? -4.328 -2.934 21.425 1.00 94.62 80 PHE A O 1
ATOM 643 N N . ASP A 1 81 ? -3.525 -4.952 21.996 1.00 91.75 81 ASP A N 1
ATOM 644 C CA . ASP A 1 81 ? -4.240 -5.071 23.274 1.00 91.75 81 ASP A CA 1
ATOM 645 C C . ASP A 1 81 ? -3.284 -4.735 24.420 1.00 91.75 81 ASP A C 1
ATOM 647 O O . ASP A 1 81 ? -2.333 -5.486 24.673 1.00 91.75 81 ASP A O 1
ATOM 651 N N . ASP A 1 82 ? -3.553 -3.633 25.122 1.00 85.81 82 ASP A N 1
ATOM 652 C CA . ASP A 1 82 ? -2.707 -3.138 26.209 1.00 85.81 82 ASP A CA 1
ATOM 653 C C . ASP A 1 82 ? -2.631 -4.121 27.389 1.00 85.81 82 ASP A C 1
ATOM 655 O O . ASP A 1 82 ? -1.568 -4.276 28.000 1.00 85.81 82 ASP A O 1
ATOM 659 N N . ALA A 1 83 ? -3.715 -4.847 27.693 1.00 82.69 83 ALA A N 1
ATOM 660 C CA . ALA A 1 83 ? -3.737 -5.751 28.846 1.00 82.69 83 ALA A CA 1
ATOM 661 C C . ALA A 1 83 ? -2.952 -7.039 28.579 1.00 82.69 83 ALA A C 1
ATOM 663 O O . ALA A 1 83 ? -2.210 -7.511 29.438 1.00 82.69 83 ALA A O 1
ATOM 664 N N . MET A 1 84 ? -3.106 -7.606 27.378 1.00 83.44 84 MET A N 1
ATOM 665 C CA . MET A 1 84 ? -2.372 -8.811 26.975 1.00 83.44 84 MET A CA 1
ATOM 666 C C . MET A 1 84 ? -0.967 -8.494 26.448 1.00 83.44 84 MET A C 1
ATOM 668 O O . MET A 1 84 ? -0.182 -9.413 26.215 1.00 83.44 84 MET A O 1
ATOM 672 N N . ARG A 1 85 ? -0.658 -7.207 26.225 1.00 86.50 85 ARG A N 1
ATOM 673 C CA . ARG A 1 85 ? 0.568 -6.717 25.575 1.00 86.50 85 ARG A CA 1
ATOM 674 C C . ARG A 1 85 ? 0.864 -7.449 24.265 1.00 86.50 85 ARG A C 1
ATOM 676 O O . ARG A 1 85 ? 2.019 -7.736 23.946 1.00 86.50 85 ARG A O 1
ATOM 683 N N . CYS A 1 86 ? -0.183 -7.775 23.510 1.00 89.50 86 CYS A N 1
ATOM 684 C CA . CYS A 1 86 ? -0.071 -8.538 22.273 1.00 89.50 86 CYS A CA 1
ATOM 685 C C . CYS A 1 86 ? -0.649 -7.765 21.088 1.00 89.50 86 CYS A C 1
ATOM 687 O O . CYS A 1 86 ? -1.504 -6.895 21.241 1.00 89.50 86 CYS A O 1
ATOM 689 N N . ALA A 1 87 ? -0.158 -8.083 19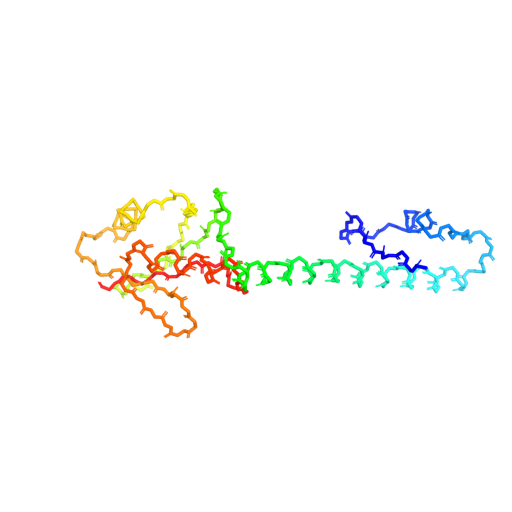.890 1.00 93.19 87 ALA A N 1
ATOM 690 C CA . ALA A 1 87 ? -0.668 -7.518 18.652 1.00 93.19 87 ALA A CA 1
ATOM 691 C C . ALA A 1 87 ? -1.286 -8.611 17.785 1.00 93.19 87 ALA A C 1
ATOM 693 O O . ALA A 1 87 ? -0.691 -9.673 17.601 1.00 93.19 87 ALA A O 1
ATOM 694 N N . LYS A 1 88 ? -2.446 -8.322 17.201 1.00 93.31 88 LYS A N 1
ATOM 695 C CA . LYS A 1 88 ? -3.125 -9.187 16.235 1.00 93.31 88 LYS A CA 1
ATOM 696 C C . LYS A 1 88 ? -3.297 -8.434 14.920 1.00 93.31 88 LYS A C 1
ATOM 698 O O . LYS A 1 88 ? -3.489 -7.222 14.910 1.00 93.31 88 LYS A O 1
ATOM 703 N N . LEU A 1 89 ? -3.166 -9.144 13.805 1.00 94.88 89 LEU A N 1
ATOM 704 C CA . LEU A 1 89 ? -3.309 -8.579 12.466 1.00 94.88 89 LEU A CA 1
ATOM 705 C C . LEU A 1 89 ? -4.610 -9.072 11.849 1.00 94.88 89 LEU A C 1
ATOM 707 O O . LEU A 1 89 ? -4.855 -10.276 11.803 1.00 94.88 89 LEU A O 1
ATOM 711 N N . ILE A 1 90 ? -5.407 -8.137 11.349 1.00 95.12 90 ILE A N 1
ATOM 712 C CA . ILE A 1 90 ? -6.637 -8.410 10.606 1.00 95.12 90 ILE A CA 1
ATOM 713 C C . ILE A 1 90 ? -6.592 -7.712 9.252 1.00 95.12 90 ILE A C 1
ATOM 715 O O . ILE A 1 90 ? -5.768 -6.823 9.023 1.00 95.12 90 ILE A O 1
ATOM 719 N N . LYS A 1 91 ? -7.468 -8.130 8.344 1.00 95.19 91 LYS A N 1
ATOM 720 C CA . LYS A 1 91 ? -7.690 -7.453 7.067 1.00 95.19 91 LYS A CA 1
ATOM 721 C C . LYS A 1 91 ? -9.031 -6.74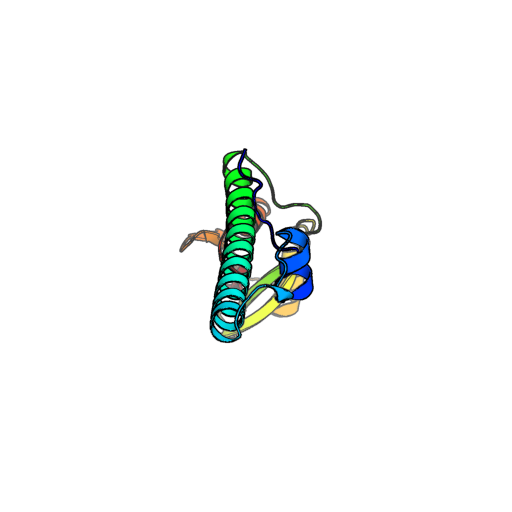3 7.126 1.00 95.19 91 LYS A C 1
ATOM 723 O O . LYS A 1 91 ? -9.988 -7.330 7.617 1.00 95.19 91 LYS A O 1
ATOM 728 N N . VAL A 1 92 ? -9.065 -5.517 6.624 1.00 95.44 92 VAL A N 1
ATOM 729 C CA . VAL A 1 92 ? -10.282 -4.711 6.503 1.00 95.44 92 VAL A CA 1
ATOM 730 C C . VAL A 1 92 ? -10.341 -4.111 5.104 1.00 95.44 92 VAL A C 1
ATOM 732 O O . VAL A 1 92 ? -9.314 -3.709 4.553 1.00 95.44 92 VAL A O 1
ATOM 735 N N . GLY A 1 93 ? -11.519 -4.093 4.506 1.00 93.88 93 GLY A N 1
ATOM 736 C CA . GLY A 1 93 ? -11.794 -3.422 3.246 1.00 93.88 93 GLY A CA 1
ATOM 737 C C . GLY A 1 93 ? -12.157 -1.954 3.457 1.00 93.88 93 GLY A C 1
ATOM 738 O O . GLY A 1 93 ? -12.697 -1.573 4.489 1.00 93.88 93 GLY A O 1
ATOM 739 N N . SER A 1 94 ? -11.904 -1.128 2.446 1.00 92.81 94 SER A N 1
ATOM 740 C CA . SER A 1 94 ? -12.402 0.259 2.372 1.00 92.81 94 SER A CA 1
ATOM 741 C C . SER A 1 94 ? -13.932 0.376 2.389 1.00 92.81 94 SER A C 1
ATOM 743 O O . SER A 1 94 ? -14.446 1.444 2.699 1.00 92.81 94 SER A O 1
ATOM 745 N N . ASP A 1 95 ? -14.650 -0.706 2.076 1.00 91.81 95 ASP A N 1
ATOM 746 C CA . ASP A 1 95 ? -16.115 -0.765 2.110 1.00 91.81 95 ASP A CA 1
ATOM 747 C C . ASP A 1 95 ? -16.662 -1.331 3.440 1.00 91.81 95 ASP A C 1
ATOM 7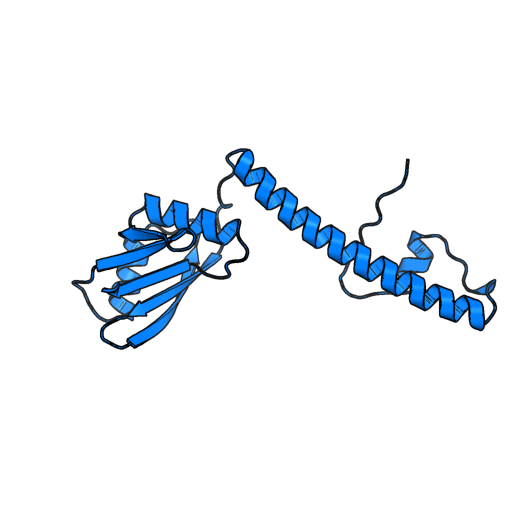49 O O . ASP A 1 95 ? -17.880 -1.386 3.628 1.00 91.81 95 ASP A O 1
ATOM 753 N N . ASP A 1 96 ? -15.790 -1.761 4.362 1.00 92.19 96 ASP A N 1
ATOM 754 C CA . ASP A 1 96 ? -16.211 -2.267 5.670 1.00 92.19 96 ASP A CA 1
ATOM 755 C C . ASP A 1 96 ? -16.678 -1.112 6.564 1.00 92.19 96 ASP A C 1
ATOM 757 O O . ASP A 1 96 ? -16.014 -0.082 6.689 1.00 92.19 96 ASP A O 1
ATOM 761 N N . ASN A 1 97 ? -17.810 -1.300 7.244 1.00 91.94 97 ASN A N 1
ATOM 762 C CA . ASN A 1 97 ? -18.303 -0.322 8.211 1.00 91.94 97 ASN A CA 1
ATOM 763 C C . ASN A 1 97 ? -17.572 -0.435 9.564 1.00 91.94 97 ASN A C 1
ATOM 765 O O . ASN A 1 97 ? -17.132 -1.518 9.974 1.00 91.94 97 ASN A O 1
ATOM 769 N N . CYS A 1 98 ? -17.482 0.684 10.292 1.00 94.31 98 CYS A N 1
ATOM 770 C CA . CYS A 1 98 ? -16.774 0.747 11.571 1.00 94.31 98 CYS A CA 1
ATOM 771 C C . CYS A 1 98 ? -17.351 -0.218 12.620 1.00 94.31 98 CYS A C 1
ATOM 773 O O . CYS A 1 98 ? -16.601 -0.843 13.377 1.00 94.31 98 CYS A O 1
ATOM 775 N N . SER A 1 99 ? -18.675 -0.396 12.648 1.00 94.06 99 SER A N 1
ATOM 776 C CA . SER A 1 99 ? -19.346 -1.297 13.594 1.00 94.06 99 SER A CA 1
ATOM 777 C C . SER A 1 99 ? -18.889 -2.750 13.429 1.00 94.06 99 SER A C 1
ATOM 779 O O . SER A 1 99 ? -18.529 -3.397 14.411 1.00 94.06 99 SER A O 1
ATOM 781 N N . SER A 1 100 ? -18.810 -3.238 12.190 1.00 93.81 100 SER A N 1
ATOM 782 C CA . SER A 1 100 ? -18.373 -4.605 11.876 1.00 93.81 100 SER A CA 1
ATOM 783 C C . SER A 1 100 ? -16.906 -4.809 12.241 1.00 93.81 100 SER A C 1
ATOM 785 O O . SER A 1 100 ? -16.551 -5.818 12.851 1.00 93.81 100 SER A O 1
ATOM 787 N N . ILE A 1 101 ? -16.050 -3.827 11.937 1.00 94.94 101 ILE A N 1
ATOM 788 C CA . ILE A 1 101 ? -14.633 -3.853 12.327 1.00 94.94 101 ILE A CA 1
ATOM 789 C C . ILE A 1 101 ? -14.501 -3.897 13.853 1.00 94.94 101 ILE A C 1
ATOM 791 O O . ILE A 1 101 ? -13.742 -4.707 14.384 1.00 94.94 101 ILE A O 1
ATOM 795 N N . THR A 1 102 ? -15.268 -3.074 14.565 1.00 94.75 102 THR A N 1
ATOM 796 C CA . THR A 1 102 ? -15.273 -3.030 16.032 1.00 94.75 102 THR A CA 1
ATOM 797 C C . THR A 1 102 ? -15.674 -4.376 16.628 1.00 94.75 102 THR A C 1
ATOM 799 O O . THR A 1 102 ? -14.999 -4.873 17.529 1.00 94.75 102 THR A O 1
ATOM 802 N N . GLU A 1 103 ? -16.722 -5.017 16.107 1.00 93.44 103 GLU A N 1
ATOM 803 C CA . GLU A 1 103 ? -17.126 -6.355 16.549 1.00 93.44 103 GLU A CA 1
ATOM 804 C C . GLU A 1 103 ? -16.055 -7.416 16.280 1.00 93.44 103 GLU A C 1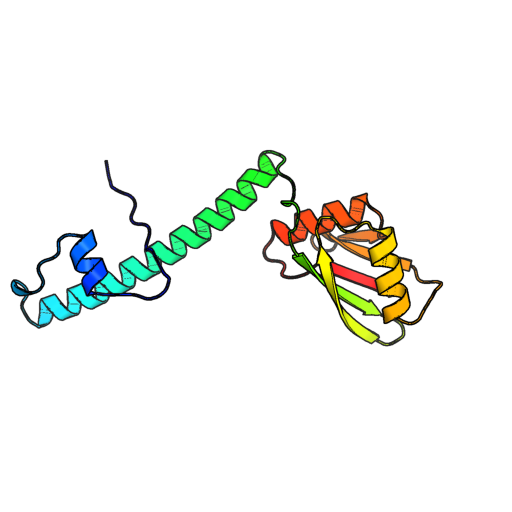
ATOM 806 O O . GLU A 1 103 ? -15.793 -8.263 17.138 1.00 93.44 103 GLU A O 1
ATOM 811 N N . ILE A 1 104 ? -15.413 -7.374 15.108 1.00 94.00 104 ILE A N 1
ATOM 812 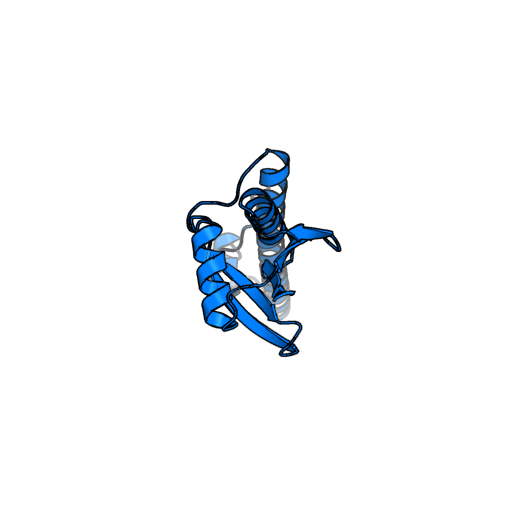C CA . ILE A 1 104 ? -14.305 -8.275 14.768 1.00 94.00 104 ILE A CA 1
ATOM 813 C C . ILE A 1 104 ? -13.158 -8.091 15.765 1.00 94.00 104 ILE A C 1
ATOM 815 O O . ILE A 1 104 ? -12.645 -9.077 16.299 1.00 94.00 104 ILE A O 1
ATOM 819 N N . ILE A 1 105 ? -12.787 -6.842 16.064 1.00 93.88 105 ILE A N 1
ATOM 820 C CA . ILE A 1 105 ? -11.738 -6.520 17.035 1.00 93.88 105 ILE A CA 1
ATOM 821 C C . ILE A 1 105 ? -12.098 -7.077 18.413 1.00 93.88 105 ILE A C 1
ATOM 823 O O . ILE A 1 105 ? -11.290 -7.806 18.987 1.00 93.88 105 ILE A O 1
ATOM 827 N N . LYS A 1 106 ? -13.312 -6.807 18.911 1.00 92.31 106 LYS A N 1
ATOM 828 C CA . LYS A 1 106 ? -13.798 -7.289 20.217 1.00 92.31 106 LYS A CA 1
ATOM 829 C C . LYS A 1 106 ? -13.761 -8.812 20.331 1.00 92.31 106 LYS A C 1
ATOM 831 O O . LYS A 1 106 ? -13.239 -9.338 21.313 1.00 92.31 106 LYS A O 1
ATOM 836 N N . LYS A 1 107 ? -14.213 -9.530 19.294 1.00 91.44 107 LYS A N 1
ATOM 837 C CA . LYS A 1 107 ? -14.136 -11.004 19.222 1.00 91.44 107 LYS A CA 1
ATOM 838 C C . LYS A 1 107 ? -12.693 -11.504 19.269 1.00 91.44 107 LYS A C 1
ATOM 840 O O . LYS A 1 107 ? -12.396 -12.504 19.917 1.00 91.44 107 LYS A O 1
ATOM 845 N N . ILE A 1 108 ? -11.788 -10.800 18.598 1.00 90.81 108 ILE A N 1
ATOM 846 C CA . ILE A 1 108 ? -10.378 -11.172 18.497 1.00 90.81 108 ILE A CA 1
ATOM 847 C C . ILE A 1 108 ? -9.625 -10.935 19.806 1.00 90.81 108 ILE A C 1
ATOM 849 O O . ILE A 1 108 ? -8.801 -11.772 20.180 1.00 90.81 108 ILE A O 1
ATOM 853 N N . ILE A 1 109 ? -9.886 -9.833 20.506 1.00 90.50 109 ILE A N 1
ATOM 854 C CA . ILE A 1 109 ? -9.277 -9.552 21.816 1.00 90.50 109 ILE A CA 1
ATOM 855 C C . ILE A 1 109 ? -10.042 -10.205 22.980 1.00 90.50 109 ILE A C 1
ATOM 857 O O . ILE A 1 109 ? -9.548 -10.196 24.100 1.00 90.50 109 ILE A O 1
ATOM 861 N N . GLN A 1 110 ? -11.213 -10.798 22.707 1.00 88.81 110 GLN A N 1
ATOM 862 C CA . GLN A 1 110 ? -12.100 -11.447 23.681 1.00 88.81 110 GLN A CA 1
ATOM 863 C C . GLN A 1 110 ? -12.555 -10.498 24.806 1.00 88.81 110 GLN A C 1
ATOM 865 O O . GLN A 1 110 ? -12.557 -10.866 25.980 1.00 88.81 110 GLN A O 1
ATOM 870 N N . LYS A 1 111 ? -12.922 -9.258 24.448 1.00 85.06 111 LYS A N 1
ATOM 871 C CA . LYS A 1 111 ? -13.391 -8.227 25.390 1.00 85.06 111 LYS A CA 1
ATOM 872 C C . LYS A 1 111 ? -14.524 -7.401 24.793 1.00 85.06 111 LYS A C 1
ATOM 874 O O . LYS A 1 111 ? -14.389 -6.877 23.690 1.00 85.06 111 LYS A O 1
ATOM 879 N N . ASP A 1 112 ? -15.585 -7.205 25.572 1.00 82.06 112 ASP A N 1
ATOM 880 C CA . ASP A 1 112 ? -16.764 -6.447 25.134 1.00 82.06 112 ASP A CA 1
ATOM 881 C C . ASP A 1 112 ? -16.704 -4.954 25.494 1.00 82.06 112 ASP A C 1
ATOM 883 O O . ASP A 1 112 ? -17.163 -4.109 24.716 1.00 82.06 112 ASP A O 1
ATOM 887 N N . ASN A 1 113 ? -16.078 -4.621 26.628 1.00 83.94 113 ASN A N 1
ATOM 888 C CA . ASN A 1 113 ? -15.906 -3.254 27.124 1.00 83.94 113 ASN A CA 1
ATOM 889 C C . ASN A 1 113 ? -14.456 -2.806 26.936 1.00 83.94 113 ASN A C 1
ATOM 891 O O . ASN A 1 113 ? -13.617 -3.015 27.807 1.00 83.94 113 ASN A O 1
ATOM 895 N N . VAL A 1 114 ? -14.173 -2.221 25.777 1.00 88.31 114 VAL A N 1
ATOM 896 C CA . VAL A 1 114 ? -12.851 -1.712 25.407 1.00 88.31 114 VAL A CA 1
ATOM 897 C C . VAL A 1 114 ? -13.009 -0.390 24.668 1.00 88.31 114 VAL A C 1
ATOM 899 O O . VAL A 1 114 ? -13.940 -0.240 23.867 1.00 88.31 114 VAL A O 1
ATOM 902 N N . SER A 1 115 ? -12.107 0.555 24.920 1.00 91.44 115 SER A N 1
ATOM 903 C CA . SER A 1 115 ? -11.999 1.761 24.106 1.00 91.44 115 SER A CA 1
ATOM 904 C C . SER A 1 115 ? -11.015 1.502 22.970 1.00 91.44 115 SER A C 1
ATOM 906 O O . SER A 1 115 ? -9.861 1.140 23.198 1.00 91.44 115 SER A O 1
ATOM 908 N N . LEU A 1 116 ? -11.472 1.648 21.728 1.00 95.12 116 LEU A N 1
ATOM 909 C CA . LEU A 1 116 ? -10.632 1.456 20.550 1.00 95.12 116 LEU A CA 1
ATOM 910 C C . LEU A 1 116 ? -10.137 2.814 20.059 1.00 95.12 116 LEU A C 1
ATOM 912 O O . LEU A 1 116 ? -10.937 3.688 19.736 1.00 95.12 116 LEU A O 1
ATOM 916 N N . MET A 1 117 ? -8.820 2.975 19.979 1.00 96.31 117 MET A N 1
ATOM 917 C CA . MET A 1 117 ? -8.156 4.183 19.495 1.00 96.31 117 MET A CA 1
ATOM 918 C C . MET A 1 117 ? -7.425 3.878 18.191 1.00 96.31 117 MET A C 1
ATOM 920 O O . MET A 1 117 ? -6.617 2.957 18.149 1.00 96.31 117 MET A O 1
ATOM 924 N N . ILE A 1 118 ? -7.656 4.647 17.131 1.00 97.19 118 ILE A N 1
ATOM 925 C CA . ILE A 1 118 ? -7.008 4.484 15.825 1.00 97.19 118 ILE A CA 1
ATOM 926 C C . ILE A 1 118 ? -6.015 5.614 15.550 1.00 97.19 118 ILE A C 1
ATOM 928 O O . ILE A 1 118 ? -6.251 6.773 15.889 1.00 97.19 118 ILE A O 1
ATOM 932 N N . THR A 1 119 ? -4.883 5.282 14.929 1.00 95.44 119 THR A N 1
ATOM 933 C CA . THR A 1 119 ? -3.898 6.272 14.469 1.00 95.44 119 THR A CA 1
ATOM 934 C C . THR A 1 119 ? -4.360 6.909 13.160 1.00 95.44 119 THR A C 1
ATOM 936 O O . THR A 1 119 ? -4.422 6.222 12.141 1.00 95.44 119 THR A O 1
ATOM 939 N N . VAL A 1 120 ? -4.633 8.215 13.182 1.00 93.56 120 VAL A N 1
ATOM 940 C CA . VAL A 1 120 ? -5.119 8.981 12.015 1.00 93.56 120 VAL A CA 1
ATOM 941 C C . VAL A 1 120 ? -4.018 9.794 11.332 1.00 93.56 120 VAL A C 1
ATOM 943 O O . VAL A 1 120 ? -4.116 10.088 10.149 1.00 93.56 120 VAL A O 1
ATOM 946 N N . ALA A 1 121 ? -2.947 10.126 12.056 1.00 89.50 121 ALA A N 1
ATOM 947 C CA . ALA A 1 121 ? -1.764 10.792 11.520 1.00 89.50 121 ALA A CA 1
ATOM 948 C C . ALA A 1 121 ? -0.532 10.464 12.378 1.00 89.50 121 ALA A C 1
ATOM 950 O O . ALA A 1 121 ? -0.603 9.747 13.380 1.00 89.50 121 ALA A O 1
ATOM 951 N N . LYS A 1 122 ? 0.645 10.972 11.996 1.00 86.94 122 LYS A N 1
ATOM 952 C CA . LYS A 1 122 ? 1.886 10.735 12.748 1.00 86.94 122 LYS A CA 1
ATOM 953 C C . LYS A 1 122 ? 1.777 11.314 14.167 1.00 86.94 122 LYS A C 1
ATOM 955 O O . LYS A 1 122 ? 1.859 12.521 14.345 1.00 86.94 122 LYS A O 1
ATOM 960 N N . GLY A 1 123 ? 1.667 10.432 15.162 1.00 86.69 123 GLY A N 1
ATOM 961 C CA . GLY A 1 123 ? 1.550 10.810 16.576 1.00 86.69 123 GLY A CA 1
ATOM 962 C C . GLY A 1 123 ? 0.142 11.236 17.002 1.00 86.69 123 GLY A C 1
ATOM 963 O O . GLY A 1 123 ? -0.042 11.590 18.160 1.00 86.69 123 GLY A O 1
ATOM 964 N N . GLU A 1 124 ? -0.844 11.175 16.103 1.00 93.38 124 GLU A N 1
ATOM 965 C CA . GLU A 1 124 ? -2.234 11.528 16.394 1.00 93.38 124 GLU A CA 1
ATOM 966 C C . GLU A 1 124 ? -3.099 10.267 16.428 1.00 93.38 124 GLU A C 1
ATOM 968 O O . GLU A 1 124 ? -3.114 9.473 15.480 1.00 93.38 124 GLU A O 1
ATOM 973 N N . THR A 1 125 ? -3.841 10.099 17.521 1.00 95.50 125 THR A N 1
ATOM 974 C CA . THR A 1 125 ? -4.811 9.017 17.696 1.00 95.50 125 THR A CA 1
ATOM 975 C C . THR A 1 125 ? -6.179 9.592 18.033 1.00 95.50 125 THR A C 1
ATOM 977 O O . THR A 1 125 ? -6.280 10.634 18.679 1.00 95.50 125 THR A O 1
ATOM 980 N N . LYS A 1 126 ? -7.236 8.925 17.572 1.00 96.56 126 LYS A N 1
ATOM 981 C CA . LYS A 1 126 ? -8.636 9.283 17.832 1.00 96.56 126 LYS A CA 1
ATOM 982 C C . LYS A 1 126 ? -9.418 8.045 18.235 1.00 96.56 126 LYS A C 1
ATOM 984 O O . LYS A 1 126 ? -8.988 6.934 17.940 1.00 96.56 126 LYS A O 1
ATOM 989 N N . ILE A 1 127 ? -10.561 8.236 18.885 1.00 96.38 127 ILE A N 1
ATOM 990 C CA . ILE A 1 127 ? -11.514 7.147 19.124 1.00 96.38 127 ILE A CA 1
ATOM 991 C C . ILE A 1 127 ? -11.929 6.575 17.768 1.00 96.38 127 ILE A C 1
ATOM 993 O O . ILE A 1 127 ? -12.120 7.328 16.811 1.00 96.38 127 ILE A O 1
ATOM 997 N N . LEU A 1 128 ? -12.013 5.251 17.675 1.00 96.00 128 LEU A N 1
ATOM 998 C CA . LEU A 1 128 ? -12.451 4.560 16.474 1.00 96.00 128 LEU A CA 1
ATOM 999 C C . LEU A 1 128 ? -13.939 4.847 16.227 1.00 96.00 128 LEU A C 1
ATOM 1001 O O . LEU A 1 128 ? -14.806 4.384 16.964 1.00 96.00 128 LEU A O 1
ATOM 1005 N N . ASP A 1 129 ? -14.205 5.606 15.173 1.00 96.00 129 ASP A N 1
ATOM 1006 C CA . ASP A 1 129 ? -15.520 5.928 14.631 1.00 96.00 129 ASP A CA 1
ATOM 1007 C C . ASP A 1 129 ? -15.424 5.971 13.092 1.00 96.00 129 ASP A C 1
ATOM 1009 O O . ASP A 1 129 ? -14.342 5.796 12.527 1.00 96.00 129 ASP A O 1
ATOM 1013 N N . ASP A 1 130 ? -16.542 6.167 12.388 1.00 94.06 130 ASP A N 1
ATOM 1014 C CA . ASP A 1 130 ? -16.545 6.160 10.916 1.00 94.06 130 ASP A CA 1
ATOM 1015 C C . ASP A 1 130 ? -15.627 7.237 10.314 1.00 94.06 130 ASP A C 1
ATOM 1017 O O . ASP A 1 130 ? -14.983 7.019 9.283 1.00 94.06 130 ASP A O 1
ATOM 1021 N N . LYS A 1 131 ? -15.524 8.399 10.970 1.00 93.69 131 LYS A N 1
ATOM 1022 C CA . LYS A 1 131 ? -14.705 9.511 10.488 1.00 93.69 131 LYS A CA 1
ATOM 1023 C C . LYS A 1 131 ? -13.223 9.217 10.693 1.00 93.69 131 LYS A C 1
ATOM 1025 O O . LYS A 1 131 ? -12.444 9.341 9.752 1.00 93.69 131 LYS A O 1
ATOM 1030 N N . SER A 1 132 ? -12.829 8.804 11.894 1.00 95.31 132 SER A N 1
ATOM 1031 C CA . SER A 1 132 ? -11.439 8.484 12.211 1.00 95.31 132 SER A CA 1
ATOM 1032 C C . SER A 1 132 ? -10.948 7.246 11.460 1.00 95.31 132 SER A C 1
ATOM 1034 O O . SER A 1 132 ? -9.777 7.191 11.084 1.00 95.31 132 SER A O 1
ATOM 1036 N N . LEU A 1 133 ? -11.834 6.290 11.163 1.00 95.12 133 LEU A N 1
ATOM 1037 C CA . LEU A 1 133 ? -11.540 5.162 10.282 1.00 95.12 133 LEU A CA 1
ATOM 1038 C C . LEU A 1 133 ? -11.238 5.629 8.854 1.00 95.12 133 LEU A C 1
ATOM 1040 O O . LEU A 1 133 ? -10.209 5.243 8.298 1.00 95.12 133 LEU A O 1
ATOM 1044 N N . SER A 1 134 ? -12.092 6.485 8.286 1.00 92.38 134 SER A N 1
ATOM 1045 C CA . SER A 1 134 ? -11.878 7.074 6.959 1.00 92.38 134 SER A CA 1
ATOM 1046 C C . SER A 1 134 ? -10.579 7.887 6.903 1.00 92.38 134 SER A C 1
ATOM 1048 O O . SER A 1 134 ? -9.767 7.708 5.992 1.00 92.38 134 SER A O 1
ATOM 1050 N N . ASP A 1 135 ? -10.334 8.733 7.907 1.00 91.94 135 ASP A N 1
ATOM 1051 C CA . ASP A 1 135 ? -9.106 9.526 8.023 1.00 91.94 135 ASP A CA 1
ATOM 1052 C C . ASP A 1 135 ? -7.865 8.619 8.080 1.00 91.94 135 ASP A C 1
ATOM 1054 O O . ASP A 1 135 ? -6.887 8.850 7.367 1.00 91.94 135 ASP A O 1
ATOM 1058 N N . ALA A 1 136 ? -7.913 7.540 8.868 1.00 94.00 136 ALA A N 1
ATOM 1059 C CA . ALA A 1 136 ? -6.819 6.579 8.977 1.00 94.00 136 ALA A CA 1
ATOM 1060 C C . ALA A 1 136 ? -6.591 5.783 7.680 1.00 94.00 136 ALA A C 1
ATOM 1062 O O . ALA A 1 136 ? -5.440 5.543 7.308 1.00 94.00 136 ALA A O 1
ATOM 1063 N N . MET A 1 137 ? -7.656 5.384 6.974 1.00 93.50 137 MET A N 1
ATOM 1064 C CA . MET A 1 137 ? -7.557 4.712 5.672 1.00 93.50 137 MET A CA 1
ATOM 1065 C C . MET A 1 137 ? -6.910 5.615 4.628 1.00 93.50 137 MET A C 1
ATOM 1067 O O . MET A 1 137 ? -5.978 5.177 3.952 1.00 93.50 137 MET A O 1
ATOM 1071 N N . ASN A 1 138 ? -7.334 6.879 4.547 1.00 90.31 138 ASN A N 1
ATOM 1072 C CA . ASN A 1 138 ? -6.695 7.879 3.694 1.00 90.31 138 ASN A CA 1
ATOM 1073 C C . ASN A 1 138 ? -5.219 8.043 4.074 1.00 90.31 138 ASN A C 1
ATOM 1075 O O . ASN A 1 138 ? -4.337 7.919 3.224 1.00 90.31 138 ASN A O 1
ATOM 1079 N N . PHE A 1 139 ? -4.926 8.237 5.362 1.00 89.44 139 PHE A N 1
ATOM 1080 C CA . PHE A 1 139 ? -3.554 8.397 5.831 1.00 89.44 139 PHE A CA 1
ATOM 1081 C C . PHE A 1 139 ? -2.668 7.205 5.457 1.00 89.44 139 PHE A C 1
ATOM 1083 O O . PHE A 1 139 ? -1.562 7.401 4.959 1.00 89.44 139 PHE A O 1
ATOM 1090 N N . VAL A 1 140 ? -3.127 5.967 5.650 1.00 91.44 140 VAL A N 1
ATOM 1091 C CA . VAL A 1 140 ? -2.347 4.771 5.295 1.00 91.44 140 VAL A CA 1
ATOM 1092 C C . VAL A 1 140 ? -2.216 4.605 3.785 1.00 91.44 140 VAL A C 1
ATOM 1094 O O . VAL A 1 140 ? -1.134 4.275 3.314 1.00 91.44 140 VAL A O 1
ATOM 1097 N N . TYR A 1 141 ? -3.280 4.844 3.020 1.00 88.75 141 TYR A N 1
ATOM 1098 C CA . TYR A 1 141 ? -3.265 4.668 1.567 1.00 88.75 141 TYR A CA 1
ATOM 1099 C C . TYR A 1 141 ? -2.311 5.641 0.860 1.00 88.75 141 TYR A C 1
ATOM 1101 O O . TYR A 1 141 ? -1.653 5.272 -0.116 1.00 88.75 141 TYR A O 1
ATOM 1109 N N . PHE A 1 142 ? -2.231 6.873 1.365 1.00 84.38 142 PHE A N 1
ATOM 1110 C CA . PHE A 1 142 ? -1.456 7.953 0.759 1.00 84.38 142 PHE A CA 1
ATOM 1111 C C . PHE A 1 142 ? -0.094 8.205 1.417 1.00 84.38 142 PHE A C 1
ATOM 1113 O O . PHE A 1 142 ? 0.639 9.084 0.972 1.00 84.38 142 PHE A O 1
ATOM 1120 N N . SER A 1 143 ? 0.271 7.446 2.453 1.00 82.62 143 SER A N 1
ATOM 1121 C CA . SER A 1 143 ? 1.591 7.531 3.090 1.00 82.62 143 SER A CA 1
ATOM 1122 C C . SER A 1 143 ? 2.416 6.261 2.876 1.00 82.62 143 SER A C 1
ATOM 1124 O O . SER A 1 143 ? 1.936 5.255 2.364 1.00 82.62 143 SER A O 1
ATOM 1126 N N . ASP A 1 144 ? 3.665 6.273 3.347 1.00 80.00 144 ASP A N 1
ATOM 1127 C CA . ASP A 1 144 ? 4.537 5.088 3.372 1.00 80.00 144 ASP A CA 1
ATOM 1128 C C . ASP A 1 144 ? 4.153 4.057 4.455 1.00 80.00 144 ASP A C 1
ATOM 1130 O O . ASP A 1 144 ? 4.886 3.095 4.725 1.00 80.00 144 ASP A O 1
ATOM 1134 N N . LYS A 1 145 ? 3.021 4.249 5.146 1.00 84.62 145 LYS A N 1
ATOM 1135 C CA . LYS A 1 145 ? 2.546 3.311 6.165 1.00 84.62 145 LYS A CA 1
ATOM 1136 C C . LYS A 1 145 ? 1.977 2.057 5.508 1.00 84.62 145 LYS A C 1
ATOM 1138 O O . LYS A 1 145 ? 1.264 2.099 4.519 1.00 84.62 145 LYS A O 1
ATOM 1143 N N . ARG A 1 146 ? 2.271 0.904 6.111 1.00 86.75 146 ARG A N 1
ATOM 1144 C CA . ARG A 1 146 ? 1.855 -0.408 5.584 1.00 86.75 146 ARG A CA 1
ATOM 1145 C C . ARG A 1 146 ? 0.531 -0.918 6.152 1.00 86.75 146 ARG A C 1
ATOM 1147 O O . ARG A 1 146 ? -0.026 -1.873 5.618 1.00 86.75 146 ARG A O 1
ATOM 1154 N N . CYS A 1 147 ? 0.071 -0.355 7.267 1.00 94.06 147 CYS A N 1
ATOM 1155 C CA . CYS A 1 147 ? -1.096 -0.850 7.986 1.00 94.06 147 CYS A CA 1
ATOM 1156 C C . CYS A 1 147 ? -1.765 0.237 8.828 1.00 94.06 147 CYS A C 1
ATOM 1158 O O . CYS A 1 147 ? -1.100 1.142 9.341 1.00 94.06 147 CYS A O 1
ATOM 1160 N N . LEU A 1 148 ? -3.068 0.068 9.040 1.00 95.75 148 LEU A N 1
ATOM 1161 C CA . LEU A 1 148 ? -3.833 0.748 10.080 1.00 95.75 148 LEU A CA 1
ATOM 1162 C C . LEU A 1 148 ? -3.356 0.257 11.449 1.00 95.75 148 LEU A C 1
ATOM 1164 O O . LEU A 1 148 ? -2.974 -0.905 11.599 1.00 95.75 148 LEU A O 1
ATOM 1168 N N . THR A 1 149 ? -3.359 1.136 12.446 1.00 95.69 149 THR A N 1
ATOM 1169 C CA . THR A 1 149 ? -2.962 0.790 13.817 1.00 95.69 149 THR A CA 1
ATOM 1170 C C . THR A 1 149 ? -4.070 1.193 14.772 1.00 95.69 149 THR A C 1
ATOM 1172 O O . THR A 1 149 ? -4.430 2.369 14.824 1.00 95.69 149 THR A O 1
ATOM 1175 N N . VAL A 1 150 ? -4.586 0.211 15.506 1.00 96.31 150 VAL A N 1
ATOM 1176 C CA . VAL A 1 150 ? -5.612 0.374 16.534 1.00 96.31 150 VAL A CA 1
ATOM 1177 C C . VAL A 1 150 ? -5.055 -0.111 17.866 1.00 96.31 150 VAL A C 1
ATOM 1179 O O . VAL A 1 150 ? -4.475 -1.194 17.927 1.00 96.31 150 VAL A O 1
ATOM 1182 N N . SER A 1 151 ? -5.248 0.667 18.922 1.00 94.62 151 SER A N 1
ATOM 1183 C CA . SER A 1 151 ? -4.974 0.283 20.305 1.00 94.62 151 SER A CA 1
ATOM 1184 C C . SER A 1 151 ? -6.291 0.037 21.031 1.00 94.62 151 SER A C 1
ATOM 1186 O O . SER A 1 151 ? -7.203 0.859 20.971 1.00 94.62 151 SER A O 1
ATOM 1188 N N . ALA A 1 152 ? -6.381 -1.109 21.689 1.00 92.31 152 ALA A N 1
ATOM 1189 C CA . ALA A 1 152 ? -7.462 -1.519 22.565 1.00 92.31 152 ALA A CA 1
ATOM 1190 C C . ALA A 1 152 ? -7.047 -1.224 24.012 1.00 92.31 152 ALA A C 1
ATOM 1192 O O . ALA A 1 152 ? -6.150 -1.891 24.538 1.00 92.31 152 ALA A O 1
ATOM 1193 N N . ILE A 1 153 ? -7.699 -0.219 24.603 1.00 87.00 153 ILE A N 1
ATOM 1194 C CA . ILE A 1 153 ? -7.455 0.307 25.955 1.00 87.00 153 ILE A CA 1
ATOM 1195 C C . ILE A 1 153 ? -8.582 -0.136 26.887 1.00 87.00 153 ILE A C 1
ATOM 1197 O O . ILE A 1 153 ? -9.768 0.029 26.504 1.00 87.00 153 ILE A O 1
#